Protein AF-A0A932B5E0-F1 (afdb_monomer_lite)

Structure (mmCIF, N/CA/C/O backbone):
data_AF-A0A932B5E0-F1
#
_entry.id   AF-A0A932B5E0-F1
#
loop_
_atom_site.group_PDB
_atom_site.id
_atom_site.type_symbol
_atom_site.label_atom_id
_atom_site.label_alt_id
_atom_site.label_comp_id
_atom_site.label_asym_id
_atom_site.label_entity_id
_atom_site.label_seq_id
_atom_site.pdbx_PDB_ins_code
_atom_site.Cartn_x
_atom_site.Cartn_y
_atom_site.Cartn_z
_atom_site.occupancy
_atom_site.B_iso_or_equiv
_atom_site.auth_seq_id
_atom_site.auth_comp_id
_atom_site.auth_asym_id
_atom_site.auth_atom_id
_atom_site.pdbx_PDB_model_num
ATOM 1 N N . MET A 1 1 ? 9.886 -5.038 -2.492 1.00 95.38 1 MET A N 1
ATOM 2 C CA . MET A 1 1 ? 8.635 -5.749 -2.836 1.00 95.38 1 MET A CA 1
ATOM 3 C C . MET A 1 1 ? 7.884 -6.059 -1.552 1.00 95.38 1 MET A C 1
ATOM 5 O O . MET A 1 1 ? 8.528 -6.098 -0.510 1.00 95.38 1 MET A O 1
ATOM 9 N N . ALA A 1 2 ? 6.574 -6.267 -1.621 1.00 98.19 2 ALA A N 1
ATOM 10 C CA . ALA A 1 2 ? 5.721 -6.662 -0.503 1.00 98.19 2 ALA A CA 1
ATOM 11 C C . ALA A 1 2 ? 4.601 -7.593 -1.004 1.00 98.19 2 ALA A C 1
ATOM 13 O O . ALA A 1 2 ? 4.345 -7.655 -2.210 1.00 98.19 2 ALA A O 1
ATOM 14 N N . SER A 1 3 ? 3.942 -8.304 -0.091 1.00 98.50 3 SER A N 1
ATOM 15 C CA . SER A 1 3 ? 2.877 -9.260 -0.405 1.00 98.50 3 SER A CA 1
ATOM 16 C C . SER A 1 3 ? 1.712 -9.158 0.576 1.00 98.50 3 SER A C 1
ATOM 18 O O . SER A 1 3 ? 1.890 -8.714 1.713 1.00 98.50 3 SER A O 1
ATOM 20 N N . SER A 1 4 ? 0.538 -9.623 0.151 1.00 98.56 4 SER A N 1
ATOM 21 C CA . SER A 1 4 ? -0.519 -10.051 1.065 1.00 98.56 4 SER A CA 1
ATOM 22 C C . SER A 1 4 ? -0.066 -11.278 1.869 1.00 98.56 4 SER A C 1
ATOM 24 O O . SER A 1 4 ? 0.900 -11.961 1.515 1.00 98.56 4 SER A O 1
ATOM 26 N N . ALA A 1 5 ? -0.763 -11.564 2.966 1.00 98.38 5 ALA A N 1
ATOM 27 C CA . ALA A 1 5 ? -0.458 -12.671 3.868 1.00 98.38 5 ALA A CA 1
ATOM 28 C C . ALA A 1 5 ? -0.681 -14.049 3.220 1.00 98.38 5 ALA A C 1
ATOM 30 O O . ALA A 1 5 ? 0.008 -15.002 3.569 1.00 98.38 5 ALA A O 1
ATOM 31 N N . ASP A 1 6 ? -1.610 -14.143 2.267 1.00 98.19 6 ASP A N 1
ATOM 32 C CA . ASP A 1 6 ? -1.867 -15.346 1.466 1.00 98.19 6 ASP A CA 1
ATOM 33 C C . ASP A 1 6 ? -0.949 -15.471 0.233 1.00 98.19 6 ASP A C 1
ATOM 35 O O . ASP A 1 6 ? -0.990 -16.480 -0.466 1.00 98.19 6 ASP A O 1
ATOM 39 N N . GLY A 1 7 ? -0.123 -14.456 -0.051 1.00 97.81 7 GLY A N 1
ATOM 40 C CA . GLY A 1 7 ? 0.779 -14.433 -1.203 1.00 97.81 7 GLY A CA 1
ATOM 41 C C . GLY A 1 7 ? 0.089 -14.319 -2.569 1.00 97.81 7 GLY A C 1
ATOM 42 O O . GLY A 1 7 ? 0.746 -14.513 -3.592 1.00 97.81 7 GLY A O 1
ATOM 43 N N . VAL A 1 8 ? -1.211 -14.011 -2.625 1.00 98.31 8 VAL A N 1
ATOM 44 C CA . VAL A 1 8 ? -1.949 -13.859 -3.893 1.00 98.31 8 VAL A CA 1
ATOM 45 C C . VAL A 1 8 ? -1.709 -12.490 -4.518 1.00 98.31 8 VAL A C 1
ATOM 47 O O . VAL A 1 8 ? -1.511 -12.388 -5.731 1.00 98.31 8 VAL A O 1
ATOM 50 N N . LYS A 1 9 ? -1.687 -11.434 -3.698 1.00 98.69 9 LYS A N 1
ATOM 51 C CA . LYS A 1 9 ? -1.409 -10.071 -4.147 1.00 98.69 9 LYS A CA 1
ATOM 52 C C . LYS A 1 9 ? 0.030 -9.700 -3.854 1.00 98.69 9 LYS A C 1
ATOM 54 O O . LYS A 1 9 ? 0.470 -9.748 -2.706 1.00 98.69 9 LYS A O 1
ATOM 59 N N . LEU A 1 10 ? 0.750 -9.270 -4.881 1.00 98.81 10 LEU A N 1
ATOM 60 C CA . LEU A 1 10 ? 2.136 -8.830 -4.762 1.00 98.81 10 LEU A CA 1
ATOM 61 C C . LEU A 1 10 ? 2.288 -7.413 -5.304 1.00 98.81 10 LEU A C 1
ATOM 63 O O . LEU A 1 10 ? 1.629 -7.027 -6.270 1.00 98.81 10 LEU A O 1
ATOM 67 N N . VAL A 1 11 ? 3.202 -6.654 -4.706 1.00 98.81 11 VAL A N 1
ATOM 68 C CA . VAL A 1 11 ? 3.617 -5.344 -5.205 1.00 98.81 11 VAL A CA 1
ATOM 69 C C . VAL A 1 11 ? 5.138 -5.238 -5.227 1.00 98.81 11 VAL A C 1
ATOM 7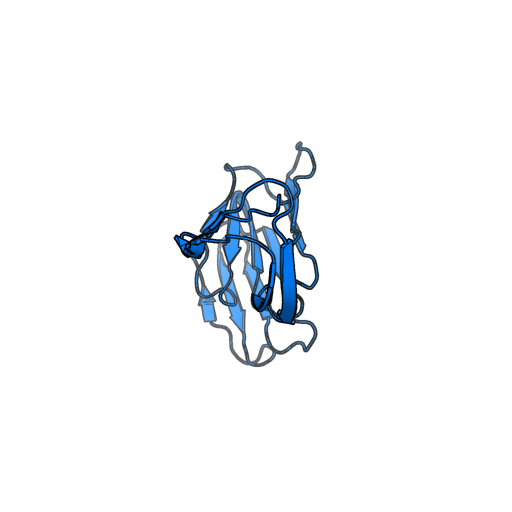1 O O . VAL A 1 11 ? 5.837 -5.567 -4.263 1.00 98.81 11 VAL A O 1
ATOM 74 N N . ALA A 1 12 ? 5.673 -4.756 -6.340 1.00 98.44 12 ALA A N 1
ATOM 75 C CA . ALA A 1 12 ? 7.092 -4.514 -6.530 1.00 98.44 12 ALA A CA 1
ATOM 76 C C . ALA A 1 12 ? 7.323 -3.084 -7.013 1.00 98.44 12 ALA A C 1
ATOM 78 O O . ALA A 1 12 ? 6.534 -2.523 -7.764 1.00 98.44 12 ALA A O 1
ATOM 79 N N . THR A 1 13 ? 8.423 -2.494 -6.571 1.00 98.00 13 THR A N 1
ATOM 80 C CA . THR A 1 13 ? 8.868 -1.161 -6.970 1.00 98.00 13 THR A CA 1
ATOM 81 C C . THR A 1 13 ? 10.213 -1.281 -7.653 1.00 98.00 13 THR A C 1
ATOM 83 O O . THR A 1 13 ? 11.076 -2.017 -7.170 1.00 98.00 13 THR A O 1
ATOM 86 N N . VAL A 1 14 ? 10.405 -0.535 -8.734 1.00 97.12 14 VAL A N 1
ATOM 87 C CA . VAL A 1 14 ? 11.669 -0.500 -9.470 1.00 97.12 14 VAL A CA 1
ATOM 88 C C . VAL A 1 14 ? 12.297 0.880 -9.327 1.00 97.12 14 VAL A C 1
ATOM 90 O O . VAL A 1 14 ? 11.642 1.893 -9.579 1.00 97.12 14 VAL A O 1
ATOM 93 N N . LEU A 1 15 ? 13.575 0.921 -8.943 1.00 96.38 15 LEU A N 1
ATOM 94 C CA . LEU A 1 15 ? 14.340 2.163 -8.926 1.00 96.38 15 LEU A CA 1
ATOM 95 C C . LEU A 1 15 ? 14.458 2.695 -10.358 1.00 96.38 15 LEU A C 1
ATOM 97 O O . LEU A 1 15 ? 14.924 1.980 -11.242 1.00 96.38 15 LEU A O 1
ATOM 101 N N . ASN A 1 16 ? 14.045 3.944 -10.577 1.00 96.19 16 ASN A N 1
ATOM 102 C CA . ASN A 1 16 ? 13.947 4.557 -11.906 1.00 96.19 16 ASN A CA 1
ATOM 103 C C . ASN A 1 16 ? 13.021 3.779 -12.857 1.00 96.19 16 ASN A C 1
ATOM 105 O O . ASN A 1 16 ? 13.228 3.757 -14.068 1.00 96.19 16 ASN A O 1
ATOM 109 N N . GLY A 1 17 ? 11.990 3.145 -12.301 1.00 97.38 17 GLY A N 1
ATOM 110 C CA . GLY A 1 17 ? 10.967 2.415 -13.035 1.00 97.38 17 GLY A CA 1
ATOM 111 C C . GLY A 1 17 ? 9.583 2.664 -12.446 1.00 97.38 17 GLY A C 1
ATOM 112 O O . GLY A 1 17 ? 9.352 3.656 -11.758 1.00 97.38 17 GLY A O 1
ATOM 113 N N . GLN A 1 18 ? 8.649 1.770 -12.748 1.00 98.50 18 GLN A N 1
ATOM 114 C CA . GLN A 1 18 ? 7.265 1.837 -12.278 1.00 98.50 18 GLN A CA 1
ATOM 115 C C . GLN A 1 18 ? 7.044 0.970 -11.034 1.00 98.50 18 GLN A C 1
ATOM 117 O O . GLN A 1 18 ? 7.924 0.221 -10.593 1.00 98.50 18 GLN A O 1
ATOM 122 N N . ILE A 1 19 ? 5.841 1.074 -10.479 1.00 98.56 19 ILE A N 1
ATOM 123 C CA . ILE A 1 19 ? 5.309 0.080 -9.553 1.00 98.56 19 ILE A CA 1
ATOM 124 C C . ILE A 1 19 ? 4.709 -1.051 -10.393 1.00 98.56 19 ILE A C 1
ATOM 126 O O . ILE A 1 19 ? 4.167 -0.807 -11.463 1.00 98.56 19 ILE A O 1
ATOM 130 N N . TYR A 1 20 ? 4.792 -2.288 -9.929 1.00 98.75 20 TYR A N 1
ATOM 131 C CA . TYR A 1 20 ? 4.147 -3.432 -10.561 1.00 98.75 20 TYR A CA 1
ATOM 132 C C . TYR A 1 20 ? 3.286 -4.153 -9.536 1.00 98.75 20 TYR A C 1
ATOM 134 O O . TYR A 1 20 ? 3.723 -4.350 -8.401 1.00 98.75 20 TYR A O 1
ATOM 142 N N . THR A 1 21 ? 2.080 -4.557 -9.932 1.00 98.75 21 THR A N 1
ATOM 143 C CA . THR A 1 21 ? 1.200 -5.380 -9.095 1.00 98.75 21 THR A CA 1
ATOM 144 C C . THR A 1 21 ? 0.854 -6.696 -9.772 1.00 98.75 21 THR A C 1
ATOM 146 O O . THR A 1 21 ? 0.745 -6.766 -10.995 1.00 98.75 21 THR A O 1
ATOM 149 N N . SER A 1 22 ? 0.686 -7.735 -8.961 1.00 98.69 22 SER A N 1
ATOM 150 C CA . SER A 1 22 ? 0.200 -9.055 -9.363 1.00 98.69 22 SER A CA 1
ATOM 151 C C . SER A 1 22 ? -0.967 -9.446 -8.464 1.00 98.69 22 SER A C 1
ATOM 153 O O . SER A 1 22 ? -0.987 -9.096 -7.281 1.00 98.69 22 SER A O 1
ATOM 155 N N . THR A 1 23 ? -1.938 -10.157 -9.031 1.00 98.19 23 THR A N 1
ATOM 156 C CA . THR A 1 23 ? -3.103 -10.714 -8.321 1.00 98.19 23 THR A CA 1
ATOM 157 C C . THR A 1 23 ? -3.206 -12.232 -8.475 1.00 98.19 23 THR A C 1
ATOM 159 O O . THR A 1 23 ? -4.243 -12.811 -8.169 1.00 98.19 23 THR A O 1
ATOM 162 N N . ASP A 1 24 ? -2.164 -12.864 -9.006 1.00 98.19 24 ASP A N 1
ATOM 163 C CA . ASP A 1 24 ? -2.102 -14.281 -9.360 1.00 98.19 24 ASP A CA 1
ATOM 164 C C . ASP A 1 24 ? -0.799 -14.914 -8.851 1.00 98.19 24 ASP A C 1
ATOM 166 O O . ASP A 1 24 ? -0.170 -15.727 -9.527 1.00 98.19 24 ASP A O 1
ATOM 170 N N . SER A 1 25 ? -0.374 -14.511 -7.648 1.00 98.31 25 SER A N 1
ATOM 171 C CA . SER A 1 25 ? 0.828 -15.033 -6.983 1.00 98.31 25 SER A CA 1
ATOM 172 C C . SER A 1 25 ? 2.115 -14.883 -7.805 1.00 98.31 25 SER A C 1
ATOM 174 O O . SER A 1 25 ? 3.034 -15.694 -7.703 1.00 98.31 25 SER A O 1
ATOM 176 N N . GLY A 1 26 ? 2.209 -13.813 -8.597 1.00 98.19 26 GLY A N 1
ATOM 177 C CA . GLY A 1 26 ? 3.411 -13.444 -9.342 1.00 98.19 26 GLY A CA 1
ATOM 178 C C . GLY A 1 26 ? 3.532 -14.072 -10.727 1.00 98.19 26 GLY A C 1
ATOM 179 O O . GLY A 1 26 ? 4.595 -13.930 -11.335 1.00 98.19 26 GLY A O 1
ATOM 180 N N . ILE A 1 27 ? 2.481 -14.729 -11.232 1.00 98.38 27 ILE A N 1
ATOM 181 C CA . ILE A 1 27 ? 2.454 -15.290 -12.591 1.00 98.38 27 ILE A CA 1
ATOM 182 C C . ILE A 1 27 ? 2.420 -14.162 -13.628 1.00 98.38 27 ILE A C 1
ATOM 184 O O . ILE A 1 27 ? 3.193 -14.183 -14.587 1.00 98.38 27 ILE A O 1
ATOM 188 N N . THR A 1 28 ? 1.571 -13.152 -13.427 1.00 98.44 28 THR A N 1
ATOM 189 C CA . THR A 1 28 ? 1.506 -11.958 -14.276 1.00 98.44 28 THR A CA 1
ATOM 190 C C . THR A 1 28 ? 1.694 -10.681 -13.466 1.00 98.44 28 THR A C 1
ATOM 192 O O . THR A 1 28 ? 1.385 -10.607 -12.276 1.00 98.44 28 THR A O 1
ATOM 195 N N . TRP A 1 29 ? 2.230 -9.654 -14.128 1.00 98.56 29 TRP A N 1
ATOM 196 C CA . TRP A 1 29 ? 2.503 -8.352 -13.528 1.00 98.56 29 TRP A CA 1
ATOM 197 C C . TRP A 1 29 ? 1.958 -7.235 -14.406 1.00 98.56 29 TRP A C 1
ATOM 199 O O . TRP A 1 29 ? 2.179 -7.210 -15.616 1.00 98.56 29 TRP A O 1
ATOM 209 N N . VAL A 1 30 ? 1.285 -6.276 -13.778 1.00 98.69 30 VAL A N 1
ATOM 210 C CA . VAL A 1 30 ? 0.752 -5.081 -14.433 1.00 98.69 30 VAL A CA 1
ATOM 211 C C . VAL A 1 30 ? 1.551 -3.871 -13.969 1.00 98.69 30 VAL A C 1
ATOM 213 O O . VAL A 1 30 ? 1.675 -3.646 -12.766 1.00 98.69 30 VAL A O 1
ATOM 216 N N . ALA A 1 31 ? 2.079 -3.087 -14.910 1.00 98.44 31 ALA A N 1
ATOM 217 C CA . ALA A 1 31 ? 2.742 -1.819 -14.611 1.00 98.44 31 ALA A CA 1
ATOM 218 C C . ALA A 1 31 ? 1.728 -0.778 -14.098 1.00 98.44 31 ALA A C 1
ATOM 220 O O . ALA A 1 31 ? 0.632 -0.631 -14.644 1.00 98.44 31 ALA A O 1
ATOM 221 N N . ARG A 1 32 ? 2.094 -0.055 -13.041 1.00 97.94 32 ARG A N 1
ATOM 222 C CA . ARG A 1 32 ? 1.280 0.912 -12.293 1.00 97.94 32 ARG A CA 1
ATOM 223 C C . ARG A 1 32 ? 2.075 2.185 -12.022 1.00 97.94 32 ARG A C 1
ATOM 225 O O . ARG A 1 32 ? 3.295 2.139 -11.868 1.00 97.94 32 ARG A O 1
ATOM 232 N N . ASP A 1 33 ? 1.347 3.294 -11.887 1.00 95.88 33 ASP A N 1
ATOM 233 C CA . ASP A 1 33 ? 1.877 4.647 -11.649 1.00 95.88 33 ASP A CA 1
ATOM 234 C C . ASP A 1 33 ? 3.001 5.036 -12.645 1.00 95.88 33 ASP A C 1
ATOM 236 O O . ASP A 1 33 ? 3.318 4.306 -13.588 1.00 95.88 33 ASP A O 1
ATOM 240 N N . SER A 1 34 ? 3.575 6.227 -12.516 1.00 95.88 34 SER A N 1
ATOM 241 C CA . SER A 1 34 ? 4.627 6.713 -13.399 1.00 95.88 34 SER A CA 1
ATOM 242 C C . SER A 1 34 ? 6.017 6.230 -12.979 1.00 95.88 34 SER A C 1
ATOM 244 O O . SER A 1 34 ? 6.255 5.779 -11.854 1.00 95.88 34 SER A O 1
ATOM 246 N N . VAL A 1 35 ? 6.967 6.388 -13.902 1.00 97.88 35 VAL A N 1
ATOM 247 C CA . VAL A 1 35 ? 8.387 6.138 -13.646 1.00 97.88 35 VAL A CA 1
ATOM 248 C C . VAL A 1 35 ? 8.914 7.125 -12.605 1.00 97.88 35 VAL A C 1
ATOM 250 O O . VAL A 1 35 ? 8.790 8.336 -12.797 1.00 97.88 35 VAL A O 1
ATOM 253 N N . ARG A 1 36 ? 9.492 6.618 -11.509 1.00 96.81 36 ARG A N 1
ATOM 254 C CA . ARG A 1 36 ? 10.141 7.404 -10.442 1.00 96.81 36 ARG A CA 1
ATOM 255 C C . ARG A 1 36 ? 11.275 6.607 -9.792 1.00 96.81 36 ARG A C 1
ATOM 257 O O . ARG A 1 36 ? 11.435 5.409 -10.020 1.00 96.81 36 ARG A O 1
ATOM 264 N N . GLY A 1 37 ? 12.048 7.266 -8.933 1.00 97.06 37 GLY A N 1
ATOM 265 C CA . GLY A 1 37 ? 13.036 6.619 -8.072 1.00 97.06 37 GLY A CA 1
ATOM 266 C C . GLY A 1 37 ? 12.390 5.861 -6.909 1.00 97.06 37 GLY A C 1
ATOM 267 O O . GLY A 1 37 ? 12.611 6.236 -5.766 1.00 97.06 37 GLY A O 1
ATOM 268 N N . TRP A 1 38 ? 11.557 4.847 -7.160 1.00 98.25 38 TRP A N 1
ATOM 269 C CA . TRP A 1 38 ? 10.906 4.097 -6.081 1.00 98.25 38 TRP A CA 1
ATOM 270 C C . TRP A 1 38 ? 11.928 3.333 -5.230 1.00 98.25 38 TRP A C 1
ATOM 272 O O . TRP A 1 38 ? 12.746 2.582 -5.761 1.00 98.25 38 TRP A O 1
ATOM 282 N N . THR A 1 39 ? 11.869 3.502 -3.910 1.00 98.12 39 THR A N 1
ATOM 283 C CA . THR A 1 39 ? 12.869 2.965 -2.970 1.00 98.12 39 THR A CA 1
ATOM 284 C C . THR A 1 39 ? 12.322 1.896 -2.043 1.00 98.12 39 THR A C 1
ATOM 286 O O . THR A 1 39 ? 13.056 0.983 -1.672 1.00 98.12 39 THR A O 1
ATOM 289 N N . ALA A 1 40 ? 11.048 1.980 -1.668 1.00 98.44 40 ALA A N 1
ATOM 290 C CA . ALA A 1 40 ? 10.425 1.021 -0.768 1.00 98.44 40 ALA A CA 1
ATOM 291 C C . ALA A 1 40 ? 8.921 0.909 -1.020 1.00 98.44 40 ALA A C 1
ATOM 293 O O . ALA A 1 40 ? 8.287 1.835 -1.525 1.00 98.44 40 ALA A O 1
ATOM 294 N N . VAL A 1 41 ? 8.353 -0.230 -0.628 1.00 98.75 41 VAL A N 1
ATOM 295 C CA . VAL A 1 41 ? 6.912 -0.483 -0.641 1.00 98.75 41 VAL A CA 1
ATOM 296 C C . VAL A 1 41 ? 6.542 -1.419 0.503 1.00 98.75 41 VAL A C 1
ATOM 298 O O . VAL A 1 41 ? 7.301 -2.337 0.810 1.00 98.75 41 VAL A O 1
ATOM 301 N N . ALA A 1 42 ? 5.381 -1.197 1.112 1.00 98.81 42 ALA A N 1
ATOM 302 C CA . ALA A 1 42 ? 4.777 -2.073 2.107 1.00 98.81 42 ALA A CA 1
ATOM 303 C C . ALA A 1 42 ? 3.287 -2.284 1.798 1.00 98.81 42 ALA A C 1
ATOM 305 O O . ALA A 1 42 ? 2.661 -1.477 1.106 1.00 98.81 42 ALA A O 1
ATOM 306 N N . SER A 1 43 ? 2.735 -3.380 2.313 1.00 98.81 43 SER A N 1
ATOM 307 C CA . SER A 1 43 ? 1.369 -3.837 2.052 1.00 98.81 43 SER A CA 1
ATOM 308 C C . SER A 1 43 ? 0.644 -4.147 3.358 1.00 98.81 43 SER A C 1
ATOM 310 O O . SER A 1 43 ? 1.267 -4.620 4.310 1.00 98.81 43 SER A O 1
ATOM 312 N N . SER A 1 44 ? -0.670 -3.932 3.389 1.00 98.62 44 SER A N 1
ATOM 313 C CA . SER A 1 44 ? -1.562 -4.587 4.346 1.00 98.62 44 SER A CA 1
ATOM 314 C C . SER A 1 44 ? -1.613 -6.099 4.097 1.00 98.62 44 SER A C 1
ATOM 316 O O . SER A 1 44 ? -1.246 -6.589 3.024 1.00 98.62 44 SER A O 1
ATOM 318 N N . ALA A 1 45 ? -2.093 -6.848 5.088 1.00 98.50 45 ALA A N 1
ATOM 319 C CA . ALA A 1 45 ? -2.191 -8.303 5.036 1.00 98.50 45 ALA A CA 1
ATOM 320 C C . ALA A 1 45 ? -3.146 -8.798 3.936 1.00 98.50 45 ALA A C 1
ATOM 322 O O . ALA A 1 45 ? -2.913 -9.857 3.369 1.00 98.50 45 ALA A O 1
ATOM 323 N N . ASP A 1 46 ? -4.180 -8.033 3.589 1.00 98.31 46 ASP A N 1
ATOM 324 C CA . ASP A 1 46 ? -5.109 -8.341 2.489 1.00 98.31 46 ASP A CA 1
ATOM 325 C C . ASP A 1 46 ? -4.636 -7.827 1.112 1.00 98.31 46 ASP A C 1
ATOM 327 O O . ASP A 1 46 ? -5.303 -8.034 0.095 1.00 98.31 46 ASP A O 1
ATOM 331 N N . GLY A 1 47 ? -3.500 -7.122 1.058 1.00 98.44 47 GLY A N 1
ATOM 332 C CA . GLY A 1 47 ? -2.963 -6.534 -0.169 1.00 98.44 47 GLY A CA 1
ATOM 333 C C . GLY A 1 47 ? -3.786 -5.388 -0.762 1.00 98.44 47 GLY A C 1
ATOM 334 O O . GLY A 1 47 ? -3.539 -5.005 -1.905 1.00 98.44 47 GLY A O 1
ATOM 335 N N . VAL A 1 48 ? -4.779 -4.855 -0.041 1.00 98.12 48 VAL A N 1
ATOM 336 C CA . VAL A 1 48 ? -5.662 -3.787 -0.541 1.00 98.12 48 VAL A CA 1
ATOM 337 C C . VAL A 1 48 ? -5.069 -2.405 -0.299 1.00 98.12 48 VAL 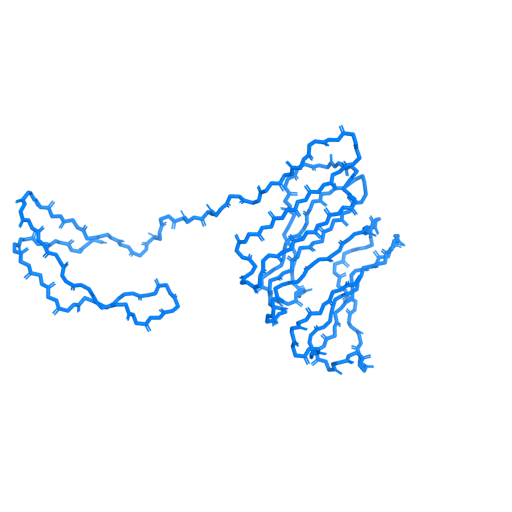A C 1
ATOM 339 O O . VAL A 1 48 ? -5.151 -1.542 -1.177 1.00 98.12 48 VAL A O 1
ATOM 342 N N . LYS A 1 49 ? -4.458 -2.188 0.869 1.00 98.38 49 LYS A N 1
ATOM 343 C CA . LYS A 1 49 ? -3.826 -0.918 1.226 1.00 98.38 49 LYS A CA 1
ATOM 344 C C . LYS A 1 49 ? -2.322 -1.023 1.068 1.00 98.38 49 LYS A C 1
ATOM 346 O O . LYS A 1 49 ? -1.685 -1.882 1.671 1.00 98.38 49 LYS A O 1
ATOM 351 N N . LEU A 1 50 ? -1.750 -0.119 0.286 1.00 98.69 50 LEU A N 1
ATOM 352 C CA . LEU A 1 50 ? -0.321 -0.106 -0.009 1.00 98.69 50 LEU A CA 1
ATOM 353 C C . LEU A 1 50 ? 0.274 1.261 0.316 1.00 98.69 50 LEU A C 1
ATOM 355 O O . LEU A 1 50 ? -0.400 2.287 0.206 1.00 98.69 50 LEU A O 1
ATOM 359 N N . VAL A 1 51 ? 1.559 1.274 0.658 1.00 98.62 51 VAL A N 1
ATOM 360 C CA . VAL A 1 51 ? 2.362 2.494 0.766 1.00 98.62 51 VAL A CA 1
ATOM 361 C C . VAL A 1 51 ? 3.669 2.311 0.009 1.00 98.62 51 VAL A C 1
ATOM 363 O O . VAL A 1 51 ? 4.331 1.290 0.164 1.00 98.62 51 VAL A O 1
ATOM 366 N N . ALA A 1 52 ? 4.044 3.293 -0.804 1.00 98.62 52 ALA A N 1
ATOM 367 C CA . ALA A 1 52 ? 5.288 3.330 -1.558 1.00 98.62 52 ALA A CA 1
ATOM 368 C C . ALA A 1 52 ? 6.056 4.625 -1.267 1.00 98.62 52 ALA A C 1
ATOM 370 O O . ALA A 1 52 ? 5.467 5.680 -1.026 1.00 98.62 52 ALA A O 1
ATOM 371 N N . ALA A 1 53 ? 7.380 4.536 -1.298 1.00 98.31 53 ALA A N 1
ATOM 372 C CA . ALA A 1 53 ? 8.298 5.651 -1.117 1.00 98.31 53 ALA A CA 1
ATOM 373 C C . ALA A 1 53 ? 9.092 5.908 -2.396 1.00 98.31 53 ALA A C 1
ATOM 375 O O . ALA A 1 53 ? 9.545 4.965 -3.049 1.00 98.31 53 ALA A O 1
ATOM 376 N N . ALA A 1 54 ? 9.294 7.184 -2.714 1.00 97.94 54 ALA A N 1
ATOM 377 C CA . ALA A 1 54 ? 10.165 7.625 -3.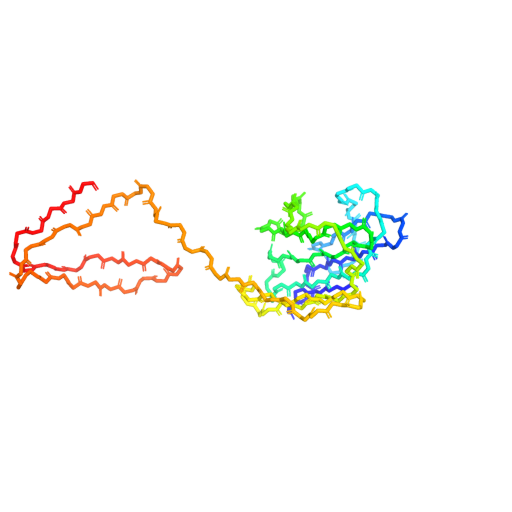793 1.00 97.94 54 ALA A CA 1
ATOM 378 C C . ALA A 1 54 ? 11.343 8.448 -3.249 1.00 97.94 54 ALA A C 1
ATOM 380 O O . ALA A 1 54 ? 11.166 9.305 -2.380 1.00 97.94 54 ALA A O 1
ATOM 381 N N . ASP A 1 55 ? 12.539 8.214 -3.790 1.00 96.56 55 ASP A N 1
ATOM 382 C CA . ASP A 1 55 ? 13.705 9.064 -3.559 1.00 96.56 55 ASP A CA 1
ATOM 383 C C . ASP A 1 55 ? 13.522 10.417 -4.243 1.00 96.56 55 ASP A C 1
ATOM 385 O O . ASP A 1 55 ? 13.016 10.491 -5.365 1.00 96.56 55 ASP A O 1
ATOM 389 N N . SER A 1 56 ? 13.948 11.486 -3.568 1.00 95.19 56 SER A N 1
ATOM 390 C CA . SER A 1 56 ? 13.717 12.872 -4.007 1.00 95.19 56 SER A CA 1
ATOM 391 C C . SER A 1 56 ? 12.250 13.147 -4.385 1.00 95.19 56 SER A C 1
ATOM 393 O O . SER A 1 56 ? 11.957 13.945 -5.273 1.00 95.19 56 SER A O 1
ATOM 395 N N . GLY A 1 57 ? 11.318 12.468 -3.712 1.00 96.25 57 GLY A N 1
ATOM 396 C CA . GLY A 1 57 ? 9.901 12.438 -4.051 1.00 96.25 57 GLY A CA 1
ATOM 397 C C . GLY A 1 57 ? 9.020 12.272 -2.820 1.00 96.25 57 GLY A C 1
ATOM 398 O O . GLY A 1 57 ? 9.478 12.392 -1.686 1.00 96.25 57 GLY A O 1
ATOM 399 N N . GLN A 1 58 ? 7.729 12.053 -3.044 1.00 97.94 58 GLN A N 1
ATOM 400 C CA . GLN A 1 58 ? 6.719 11.944 -1.988 1.00 97.94 58 GLN A CA 1
ATOM 401 C C . GLN A 1 58 ? 6.525 10.490 -1.526 1.00 97.94 58 GLN A C 1
ATOM 403 O O . GLN A 1 58 ? 7.087 9.550 -2.098 1.00 97.94 58 GLN A O 1
ATOM 408 N N . LEU A 1 59 ? 5.706 10.311 -0.490 1.00 98.25 59 LEU A N 1
ATOM 409 C CA . LEU A 1 59 ? 5.088 9.023 -0.190 1.00 98.25 59 LEU A CA 1
ATOM 410 C C . LEU A 1 59 ? 3.829 8.872 -1.042 1.00 98.25 59 LEU A C 1
ATOM 412 O O . LEU A 1 59 ? 3.202 9.858 -1.420 1.00 98.25 59 LEU A O 1
ATOM 416 N N . TYR A 1 60 ? 3.437 7.641 -1.332 1.00 98.38 60 TYR A N 1
ATOM 417 C CA . TYR A 1 60 ? 2.247 7.350 -2.120 1.00 98.38 60 TYR A CA 1
ATOM 418 C C . TYR A 1 60 ? 1.458 6.244 -1.442 1.00 98.38 60 TYR A C 1
ATOM 420 O O . TYR A 1 60 ? 2.029 5.239 -1.028 1.00 98.38 60 TYR A O 1
ATOM 428 N N . THR A 1 61 ? 0.148 6.425 -1.318 1.00 98.12 61 THR A N 1
ATOM 429 C CA . THR A 1 61 ? -0.753 5.436 -0.709 1.00 98.12 61 THR A CA 1
ATOM 430 C C . THR A 1 61 ? -1.797 4.972 -1.707 1.00 98.12 61 THR A C 1
ATOM 432 O O . THR A 1 61 ? -2.324 5.799 -2.451 1.00 98.12 61 THR A O 1
ATOM 435 N N . SER A 1 62 ? -2.152 3.693 -1.662 1.00 98.25 62 SER A N 1
ATOM 436 C CA . SER A 1 62 ? -3.253 3.103 -2.426 1.00 98.25 62 SER A CA 1
ATOM 437 C C . SER A 1 62 ? -4.231 2.413 -1.480 1.00 98.25 62 SER A C 1
ATOM 439 O O . SER A 1 62 ? -3.823 1.887 -0.444 1.00 98.25 62 SER A O 1
ATOM 441 N N . THR A 1 63 ? -5.513 2.412 -1.838 1.00 97.31 63 THR A N 1
ATOM 442 C CA . THR A 1 63 ? -6.588 1.694 -1.132 1.00 97.31 63 THR A CA 1
ATOM 443 C C . THR A 1 63 ? -7.320 0.704 -2.039 1.00 97.31 63 THR A C 1
ATOM 445 O O . THR A 1 63 ? -8.390 0.221 -1.683 1.00 97.31 63 THR A O 1
ATOM 448 N N . ASP A 1 64 ? -6.777 0.431 -3.225 1.00 98.00 64 ASP A N 1
ATOM 449 C CA . ASP A 1 64 ? -7.397 -0.384 -4.272 1.00 98.00 64 ASP A CA 1
ATOM 450 C C . ASP A 1 64 ? -6.409 -1.399 -4.869 1.00 98.00 64 ASP A C 1
ATOM 452 O O . ASP A 1 64 ? -6.465 -1.741 -6.047 1.00 98.00 64 ASP A O 1
ATOM 456 N N . SER A 1 65 ? -5.506 -1.930 -4.037 1.00 98.25 65 SER A N 1
ATOM 457 C CA . SER A 1 65 ? -4.466 -2.893 -4.441 1.00 98.25 65 SER A CA 1
ATOM 458 C C . SER A 1 65 ? -3.489 -2.347 -5.498 1.00 98.25 65 SER A C 1
ATOM 460 O O . SER A 1 65 ? -3.016 -3.082 -6.366 1.00 98.25 65 SER A O 1
ATOM 462 N N . GLY A 1 66 ? -3.175 -1.050 -5.435 1.00 98.06 66 GLY A N 1
ATOM 463 C CA . GLY A 1 66 ? -2.177 -0.396 -6.285 1.00 98.06 66 GLY A CA 1
ATOM 464 C C . GLY A 1 66 ? -2.664 -0.044 -7.688 1.00 98.06 66 GLY A C 1
ATOM 465 O O . GLY A 1 66 ? -1.831 0.230 -8.556 1.00 98.06 66 GLY A O 1
ATOM 466 N N . VAL A 1 67 ? -3.980 -0.060 -7.925 1.00 97.81 67 VAL A N 1
ATOM 467 C CA . VAL A 1 67 ? -4.573 0.397 -9.189 1.00 97.81 67 VAL A CA 1
ATOM 468 C C . VAL A 1 67 ? -4.451 1.916 -9.297 1.00 97.81 67 VAL A C 1
ATOM 470 O O . VAL A 1 67 ? -4.020 2.411 -10.340 1.00 97.81 67 VAL A O 1
ATOM 473 N N . THR A 1 68 ? -4.744 2.638 -8.214 1.00 98.00 68 THR A N 1
ATOM 474 C CA . THR A 1 68 ? -4.544 4.085 -8.092 1.00 98.00 68 THR A CA 1
ATOM 475 C C . THR A 1 68 ? -3.672 4.434 -6.888 1.00 98.00 68 THR A C 1
ATOM 477 O O . THR A 1 68 ? -3.596 3.694 -5.904 1.00 98.00 68 THR A O 1
ATOM 480 N N . TRP A 1 69 ? -2.985 5.575 -6.980 1.00 98.31 69 TRP A N 1
ATOM 481 C CA . TRP A 1 69 ? -2.044 6.056 -5.972 1.00 98.31 69 TRP A CA 1
ATOM 482 C C . TRP A 1 69 ? -2.275 7.536 -5.690 1.00 98.31 69 TRP A C 1
ATOM 484 O O . TRP A 1 69 ? -2.438 8.346 -6.600 1.00 98.31 69 TRP A O 1
ATOM 494 N N . VAL A 1 70 ? -2.269 7.890 -4.408 1.00 97.56 70 VAL A N 1
ATOM 495 C CA . VAL A 1 70 ? -2.433 9.263 -3.926 1.00 97.56 70 VAL A CA 1
ATOM 496 C C . VAL A 1 70 ? -1.127 9.715 -3.293 1.00 97.56 70 VAL A C 1
ATOM 498 O O . VAL A 1 70 ? -0.642 9.066 -2.364 1.00 97.56 70 VAL A O 1
ATOM 501 N N . ALA A 1 71 ? -0.577 10.830 -3.775 1.00 97.56 71 ALA A N 1
ATOM 502 C CA . ALA A 1 71 ? 0.620 11.441 -3.208 1.00 97.56 71 ALA A CA 1
ATOM 503 C C . ALA A 1 71 ? 0.353 11.974 -1.790 1.00 97.56 71 ALA A C 1
ATOM 505 O O . ALA A 1 71 ? -0.693 12.565 -1.508 1.00 97.56 71 ALA A O 1
ATOM 506 N N . ARG A 1 72 ? 1.311 11.762 -0.890 1.00 96.50 72 ARG A N 1
ATOM 507 C CA . ARG A 1 72 ? 1.262 12.115 0.530 1.00 96.50 72 ARG A CA 1
ATOM 508 C C . ARG A 1 72 ? 2.574 12.760 0.955 1.00 96.50 72 ARG A C 1
ATOM 510 O O . ARG A 1 72 ? 3.650 12.338 0.533 1.00 96.50 72 ARG A O 1
ATOM 517 N N . ASP A 1 73 ? 2.452 13.713 1.876 1.00 94.81 73 ASP A N 1
ATOM 518 C CA . ASP A 1 73 ? 3.573 14.460 2.457 1.00 94.81 73 ASP A CA 1
ATOM 519 C C . ASP A 1 73 ? 4.406 15.218 1.397 1.00 94.81 73 ASP A C 1
ATOM 521 O O . ASP A 1 73 ? 4.097 15.195 0.207 1.00 94.81 73 ASP A O 1
ATOM 525 N N . SER A 1 74 ? 5.429 15.962 1.807 1.00 95.19 74 SER A N 1
ATOM 526 C CA . SER A 1 74 ? 6.332 16.676 0.903 1.00 95.19 74 SER A CA 1
ATOM 527 C C . SER A 1 74 ? 7.485 15.803 0.397 1.00 95.19 74 SER A C 1
ATOM 529 O O . SER A 1 74 ? 7.796 14.736 0.945 1.00 95.19 74 SER A O 1
ATOM 531 N N . SER A 1 75 ? 8.129 16.276 -0.673 1.00 96.69 75 SER A N 1
ATOM 532 C CA . SER A 1 75 ? 9.252 15.585 -1.302 1.00 96.69 75 SER A CA 1
ATOM 533 C C . SER A 1 75 ? 10.474 15.514 -0.386 1.00 96.69 75 SER A C 1
ATOM 535 O O . SER A 1 75 ? 10.938 16.540 0.111 1.00 96.69 75 SER A O 1
ATOM 537 N N . ARG A 1 76 ? 11.008 14.305 -0.180 1.00 96.06 76 ARG A N 1
ATOM 538 C CA . ARG A 1 76 ? 12.205 14.011 0.628 1.00 96.06 76 ARG A CA 1
ATOM 539 C C . ARG A 1 76 ? 12.943 12.793 0.059 1.00 96.06 76 ARG A C 1
ATOM 541 O O . ARG A 1 76 ? 12.471 12.140 -0.869 1.00 96.06 76 ARG A O 1
ATOM 548 N N . SER A 1 77 ? 14.100 12.455 0.629 1.00 96.44 77 SER A N 1
ATOM 549 C CA . SER A 1 77 ? 14.794 11.193 0.332 1.00 96.44 77 SER A CA 1
ATOM 550 C C . SER A 1 77 ? 14.204 10.048 1.162 1.00 96.44 77 SER A C 1
ATOM 552 O O . SER A 1 77 ? 14.808 9.590 2.135 1.00 96.44 77 SER A O 1
ATOM 554 N N . TRP A 1 78 ? 12.984 9.617 0.826 1.00 97.94 78 TRP A N 1
ATOM 555 C CA . TRP A 1 78 ? 12.336 8.486 1.494 1.00 97.94 78 TRP A CA 1
ATOM 556 C C . TRP A 1 78 ? 13.038 7.174 1.143 1.00 97.94 78 TRP A C 1
ATOM 558 O O . TRP A 1 78 ? 13.324 6.911 -0.027 1.00 97.94 78 TRP A O 1
ATOM 568 N N . ARG A 1 79 ? 13.308 6.332 2.146 1.00 96.94 79 ARG A N 1
ATOM 569 C CA . ARG A 1 79 ? 14.054 5.070 1.970 1.00 96.94 79 ARG A CA 1
ATOM 570 C C . ARG A 1 79 ? 13.397 3.844 2.570 1.00 96.94 79 ARG A C 1
ATOM 572 O O . ARG A 1 79 ? 13.725 2.739 2.154 1.00 96.94 79 ARG A O 1
ATOM 579 N N . ALA A 1 80 ? 12.493 4.016 3.524 1.00 97.69 80 ALA A N 1
ATOM 580 C CA . ALA A 1 80 ? 11.822 2.900 4.165 1.00 97.69 80 ALA A CA 1
ATOM 581 C C . ALA A 1 80 ? 10.365 3.240 4.452 1.00 97.69 80 ALA A C 1
ATOM 583 O O . ALA A 1 80 ? 10.048 4.368 4.834 1.00 97.69 80 ALA A O 1
ATOM 584 N N . VAL A 1 81 ? 9.501 2.241 4.298 1.00 98.56 81 VAL A N 1
ATOM 585 C CA . VAL A 1 81 ? 8.101 2.280 4.717 1.00 98.56 81 VAL A CA 1
ATOM 586 C C . VAL A 1 81 ? 7.719 0.946 5.347 1.00 98.56 81 VAL A C 1
ATOM 588 O O . VAL A 1 81 ? 8.244 -0.097 4.963 1.00 98.56 81 VAL A O 1
ATOM 591 N N . ALA A 1 82 ? 6.796 0.981 6.301 1.00 98.44 82 ALA A N 1
ATOM 592 C CA . ALA A 1 82 ? 6.179 -0.193 6.903 1.00 98.44 82 ALA A CA 1
ATOM 593 C C . ALA A 1 82 ? 4.680 0.055 7.104 1.00 98.44 82 ALA A C 1
ATOM 595 O O . ALA A 1 82 ? 4.252 1.198 7.276 1.00 98.44 82 ALA A O 1
ATOM 596 N N . SER A 1 83 ? 3.892 -1.019 7.095 1.00 98.31 83 SER A N 1
ATOM 597 C CA . SER A 1 83 ? 2.440 -0.992 7.276 1.00 98.31 83 SER A CA 1
ATOM 598 C C . SER A 1 83 ? 2.023 -1.986 8.354 1.00 98.31 83 SER A C 1
ATOM 600 O O . SER A 1 83 ? 2.588 -3.075 8.445 1.00 98.31 83 SER A O 1
ATOM 602 N N . SER A 1 84 ? 1.008 -1.640 9.143 1.00 97.19 84 SER A N 1
ATOM 603 C CA . SER A 1 84 ? 0.258 -2.610 9.939 1.00 97.19 84 SER A CA 1
ATOM 604 C C . SER A 1 84 ? -0.541 -3.556 9.040 1.00 97.19 84 SER A C 1
ATOM 606 O O . SER A 1 84 ? -0.815 -3.255 7.874 1.00 97.19 84 SER A O 1
ATOM 608 N N . ALA A 1 85 ? -0.954 -4.695 9.602 1.00 97.25 85 ALA A N 1
ATOM 609 C CA . ALA A 1 85 ? -1.720 -5.717 8.888 1.00 97.25 85 ALA A CA 1
ATOM 610 C C . ALA A 1 85 ? -3.040 -5.183 8.300 1.00 97.25 85 ALA A C 1
ATOM 612 O O . ALA A 1 85 ? -3.418 -5.575 7.204 1.00 97.25 85 ALA A O 1
ATOM 613 N N . ASP A 1 86 ? -3.711 -4.253 8.979 1.00 94.75 86 ASP A N 1
ATOM 614 C CA . ASP A 1 86 ? -4.949 -3.604 8.515 1.00 94.75 86 ASP A CA 1
ATOM 615 C C . ASP A 1 86 ? -4.713 -2.366 7.621 1.00 94.75 86 ASP A C 1
ATOM 617 O O . ASP A 1 86 ? -5.666 -1.717 7.171 1.00 94.75 86 ASP A O 1
ATOM 621 N N . GLY A 1 87 ? -3.447 -1.989 7.404 1.00 94.50 87 GLY A N 1
ATOM 622 C CA . GLY A 1 87 ? -3.031 -0.778 6.695 1.00 94.50 87 GLY A CA 1
ATOM 623 C C . GLY A 1 87 ? -3.509 0.536 7.322 1.00 94.50 87 GLY A C 1
ATOM 624 O O . GLY A 1 87 ? -3.538 1.556 6.639 1.00 94.50 87 GLY A O 1
ATOM 625 N N . GLY A 1 88 ? -3.941 0.522 8.588 1.00 91.56 88 GLY A N 1
ATOM 626 C CA . GLY A 1 88 ? -4.385 1.710 9.323 1.00 91.56 88 GLY A CA 1
ATOM 627 C C . GLY A 1 88 ? -3.250 2.489 9.990 1.00 91.56 88 GLY A C 1
ATOM 628 O O . GLY A 1 88 ? -3.423 3.660 10.325 1.00 91.56 88 GLY A O 1
ATOM 629 N N . LYS A 1 89 ? -2.086 1.857 10.181 1.00 94.75 89 LYS A N 1
ATOM 630 C CA . LYS A 1 89 ? -0.882 2.472 10.743 1.00 94.75 89 LYS A CA 1
ATOM 631 C C . LYS A 1 89 ? 0.284 2.269 9.790 1.00 94.75 89 LYS A C 1
ATOM 633 O O . LYS A 1 89 ? 0.640 1.141 9.467 1.00 94.75 89 LYS A O 1
ATOM 638 N N . LEU A 1 90 ? 0.900 3.365 9.380 1.00 97.19 90 LEU A N 1
ATOM 639 C CA . LEU A 1 90 ? 2.063 3.388 8.510 1.00 97.19 90 LEU A CA 1
ATOM 640 C C . LEU A 1 90 ? 3.226 4.060 9.236 1.00 97.19 90 LEU A C 1
ATOM 642 O O . LEU A 1 90 ? 3.022 4.971 10.042 1.00 97.19 90 LEU A O 1
ATOM 646 N N . VAL A 1 91 ? 4.441 3.631 8.917 1.00 97.94 91 VAL A N 1
ATOM 647 C CA . VAL A 1 91 ? 5.681 4.300 9.323 1.00 97.94 91 VAL A CA 1
ATOM 648 C C . VAL A 1 91 ? 6.515 4.557 8.076 1.00 97.94 91 VAL A C 1
ATOM 650 O O . VAL A 1 91 ? 6.581 3.696 7.202 1.00 97.94 91 VAL A O 1
ATOM 653 N N . ALA A 1 92 ? 7.156 5.718 7.993 1.00 98.06 92 ALA A N 1
ATOM 654 C CA . ALA A 1 92 ? 8.078 6.078 6.926 1.00 98.06 92 ALA A CA 1
ATOM 655 C C . ALA A 1 92 ? 9.368 6.683 7.492 1.00 98.06 92 ALA A C 1
ATOM 657 O O . ALA A 1 92 ? 9.354 7.383 8.507 1.00 98.06 92 ALA A O 1
ATOM 658 N N . GLY A 1 93 ? 10.486 6.423 6.821 1.00 97.62 93 GLY A N 1
ATOM 659 C CA . GLY A 1 93 ? 11.800 6.952 7.177 1.00 97.62 93 GLY A CA 1
ATOM 660 C C . GLY A 1 93 ? 12.543 7.474 5.953 1.00 97.62 93 GLY A C 1
ATOM 661 O O . GLY A 1 93 ? 12.562 6.825 4.900 1.00 97.62 93 GLY A O 1
ATOM 662 N N . GLY A 1 94 ? 13.148 8.652 6.096 1.00 95.81 94 GLY A N 1
ATOM 663 C CA . GLY A 1 94 ? 14.029 9.264 5.107 1.00 95.81 94 GLY A CA 1
ATOM 664 C C . GLY A 1 94 ? 15.453 9.444 5.633 1.00 95.81 94 GLY A C 1
ATOM 665 O O . GLY A 1 94 ? 15.702 9.374 6.837 1.00 95.81 94 GLY A O 1
ATOM 666 N N . ILE A 1 95 ? 16.411 9.659 4.728 1.00 95.12 95 ILE A N 1
ATOM 667 C CA . ILE A 1 95 ? 17.806 9.930 5.114 1.00 95.12 95 ILE A CA 1
ATOM 668 C C . ILE A 1 95 ? 17.897 11.316 5.753 1.00 95.12 95 ILE A C 1
ATOM 670 O O . ILE A 1 95 ? 17.435 12.299 5.177 1.00 95.12 95 ILE A O 1
ATOM 674 N N . GLY A 1 96 ? 18.525 11.393 6.931 1.00 92.75 96 GLY A N 1
ATOM 675 C CA . GLY A 1 96 ? 18.736 12.656 7.645 1.00 92.75 96 GLY A CA 1
ATOM 676 C C . GLY A 1 96 ? 17.466 13.252 8.262 1.00 92.75 96 GLY A C 1
ATOM 677 O O . GLY A 1 96 ? 17.472 14.418 8.643 1.00 92.75 96 GLY A O 1
ATOM 678 N N . THR A 1 97 ? 16.382 12.476 8.360 1.00 91.94 97 THR A N 1
ATOM 679 C CA . THR A 1 97 ? 15.107 12.904 8.954 1.00 91.94 97 THR A CA 1
ATOM 680 C C . THR A 1 97 ? 14.720 12.031 10.146 1.00 91.94 97 THR A C 1
ATOM 682 O O . THR A 1 97 ? 15.318 10.985 10.392 1.00 91.94 97 THR A O 1
ATOM 685 N N . GLN A 1 98 ? 13.671 12.430 10.868 1.00 93.69 98 GLN A N 1
ATOM 686 C CA . GLN A 1 98 ? 13.021 11.559 11.849 1.00 93.69 98 GLN A CA 1
ATOM 687 C C . GLN A 1 98 ? 12.240 10.410 11.181 1.00 93.69 98 GLN A C 1
ATOM 689 O O . GLN A 1 98 ? 12.111 10.351 9.953 1.00 93.69 98 GLN A O 1
ATOM 694 N N . LEU A 1 99 ? 11.671 9.534 12.013 1.00 96.00 99 LEU A N 1
ATOM 695 C CA . LEU A 1 99 ? 10.594 8.633 11.611 1.00 96.00 99 LEU A CA 1
ATOM 696 C C . LEU A 1 99 ? 9.259 9.382 11.597 1.00 96.00 99 LEU A C 1
ATOM 698 O O . LEU A 1 99 ? 8.967 10.189 12.481 1.00 96.00 99 LEU A O 1
ATOM 702 N N . TYR A 1 100 ? 8.438 9.080 10.602 1.00 96.31 100 TYR A N 1
ATOM 703 C CA . TYR A 1 100 ? 7.102 9.634 10.432 1.00 96.31 100 TYR A CA 1
ATOM 704 C C . TYR A 1 100 ? 6.087 8.516 10.587 1.00 96.31 100 TYR A C 1
ATOM 706 O O . TYR A 1 100 ? 6.285 7.423 10.059 1.00 96.31 100 TYR A O 1
ATOM 714 N N . THR A 1 101 ? 5.002 8.779 11.303 1.00 95.44 101 THR A N 1
ATOM 715 C CA . THR A 1 101 ? 3.902 7.831 11.478 1.00 95.44 101 THR A CA 1
ATOM 716 C C . THR A 1 101 ? 2.625 8.416 10.897 1.00 95.44 101 THR A C 1
ATOM 718 O O . THR A 1 101 ? 2.419 9.630 10.907 1.00 95.44 101 THR A O 1
ATOM 721 N N . SER A 1 102 ? 1.756 7.562 10.364 1.00 91.38 102 SER A N 1
ATOM 722 C CA . SER A 1 102 ? 0.438 8.008 9.922 1.00 91.38 102 SER A CA 1
ATOM 723 C C . SER A 1 102 ? -0.429 8.358 11.125 1.00 91.38 102 SER A C 1
ATOM 725 O O . SER A 1 102 ? -0.549 7.563 12.061 1.00 91.38 102 SER A O 1
ATOM 727 N N . THR A 1 103 ? -1.128 9.481 11.053 1.00 81.12 103 THR A N 1
ATOM 728 C CA . THR A 1 103 ? -2.275 9.742 11.917 1.00 81.12 103 THR A CA 1
ATOM 729 C C . THR A 1 103 ? -3.526 9.155 11.261 1.00 81.12 103 THR A C 1
ATOM 731 O O . THR A 1 103 ? -3.792 9.438 10.089 1.00 81.12 103 THR A O 1
ATOM 734 N N . PRO A 1 104 ? -4.307 8.319 11.968 1.00 70.69 104 PRO A N 1
ATOM 735 C CA . PRO A 1 104 ? -5.635 7.962 11.499 1.00 70.69 104 PRO A CA 1
ATOM 736 C C . PRO A 1 104 ? -6.434 9.249 11.285 1.00 70.69 104 PRO A C 1
ATOM 738 O O . PRO A 1 104 ? -6.526 10.081 12.187 1.00 70.69 104 PRO A O 1
ATOM 741 N N . SER A 1 105 ? -6.994 9.427 10.093 1.00 63.94 105 SER A N 1
ATOM 742 C CA . SER A 1 105 ? -7.966 10.482 9.839 1.00 63.94 105 SER A CA 1
ATOM 743 C C . SER A 1 105 ? -9.336 9.833 9.780 1.00 63.94 105 SER A C 1
ATOM 745 O O . SER A 1 105 ? -9.654 9.1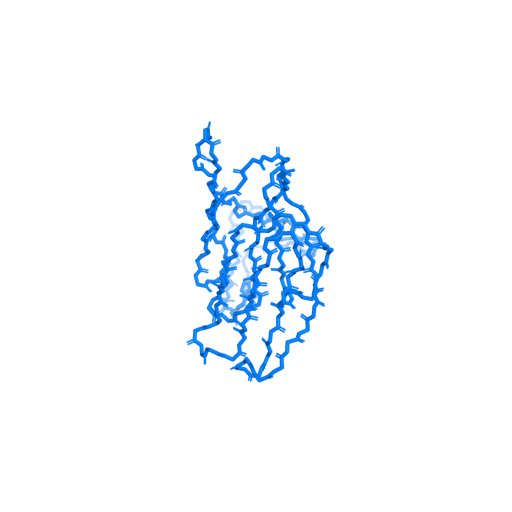03 8.844 1.00 63.94 105 SER A O 1
ATOM 747 N N . THR A 1 106 ? -10.138 10.076 10.809 1.00 57.91 106 THR A N 1
ATOM 748 C CA . THR A 1 106 ? -11.583 9.908 10.730 1.00 57.91 106 THR A CA 1
ATOM 749 C C . THR A 1 106 ? -12.145 11.254 10.300 1.00 57.91 106 THR A C 1
ATOM 751 O O . THR A 1 106 ? -12.149 12.204 11.082 1.00 57.91 106 THR A O 1
ATOM 754 N N . ALA A 1 107 ? -12.574 11.367 9.047 1.00 56.06 107 ALA A N 1
ATOM 755 C CA . ALA A 1 107 ? -13.443 12.470 8.669 1.00 56.06 107 ALA A CA 1
ATOM 756 C C . ALA A 1 107 ? -14.810 12.236 9.325 1.00 56.06 107 ALA A C 1
ATOM 758 O O . ALA A 1 107 ? -15.316 11.111 9.293 1.00 56.06 107 ALA A O 1
ATOM 759 N N . VAL A 1 108 ? -15.405 13.276 9.918 1.00 60.00 108 VAL A N 1
ATOM 760 C CA . VAL A 1 108 ? -16.832 13.239 10.262 1.00 60.00 108 VAL A CA 1
ATOM 761 C C . VAL A 1 108 ? -17.571 12.954 8.957 1.00 60.00 108 VAL A C 1
ATOM 763 O O . VAL A 1 108 ? -17.400 13.679 7.975 1.00 60.00 108 VAL A O 1
ATOM 766 N N . GLY A 1 109 ? -18.305 11.843 8.910 1.00 58.66 109 GLY A N 1
ATOM 767 C CA . GLY A 1 109 ? -19.100 11.510 7.738 1.00 58.66 109 GLY A CA 1
ATOM 768 C C . GLY A 1 109 ? -20.137 12.603 7.491 1.00 58.66 109 GLY A C 1
ATOM 769 O O . GLY A 1 109 ? -20.693 13.154 8.431 1.00 58.66 109 GLY A O 1
ATOM 770 N N . VAL A 1 110 ? -20.430 12.898 6.227 1.00 58.84 110 VAL A N 1
ATOM 771 C CA . VAL A 1 110 ? -21.558 13.777 5.853 1.00 58.84 110 VAL A CA 1
ATOM 772 C C . VAL A 1 110 ? -22.925 13.110 6.064 1.00 58.84 110 VAL A C 1
ATOM 774 O O . VAL A 1 110 ? -23.955 13.741 5.866 1.00 58.84 110 VAL A O 1
ATOM 777 N N . ASN A 1 111 ? -22.941 11.837 6.473 1.00 60.09 111 ASN A N 1
ATOM 778 C CA . ASN A 1 111 ? -24.153 11.074 6.750 1.00 60.09 111 ASN A CA 1
ATOM 779 C C . ASN A 1 111 ? -24.613 11.297 8.188 1.00 60.09 111 ASN A C 1
ATOM 781 O O . ASN A 1 111 ? -24.545 10.385 9.009 1.00 60.09 111 ASN A O 1
ATOM 785 N N . GLY A 1 112 ? -25.070 12.519 8.434 1.00 68.38 112 GLY A N 1
ATOM 786 C CA . GLY A 1 112 ? -25.866 12.890 9.587 1.00 68.38 112 GLY A CA 1
ATOM 787 C C . GLY A 1 112 ? -25.219 12.733 10.958 1.00 68.38 112 GLY A C 1
ATOM 788 O O . GLY A 1 112 ? -24.142 12.163 11.137 1.00 68.38 112 GLY A O 1
ATOM 789 N N . PHE A 1 113 ? -25.890 13.284 11.960 1.00 73.31 113 PHE A N 1
ATOM 790 C CA . PHE A 1 113 ? -25.499 13.126 13.356 1.00 73.31 113 PHE A CA 1
ATOM 791 C C . PHE A 1 113 ? -26.725 12.885 14.232 1.00 73.31 113 PHE A C 1
ATOM 793 O O . PHE A 1 113 ? -27.841 13.288 13.907 1.00 73.31 113 PHE A O 1
ATOM 800 N N . ILE A 1 114 ? -26.504 12.202 15.355 1.00 77.81 114 ILE A N 1
ATOM 801 C CA . ILE A 1 114 ? -27.520 12.020 16.389 1.00 77.81 114 ILE A CA 1
ATOM 802 C C . ILE A 1 114 ? -27.263 13.074 17.462 1.00 77.81 114 ILE A C 1
ATOM 804 O O . ILE A 1 114 ? -26.197 13.086 18.078 1.00 77.81 114 ILE A O 1
ATOM 808 N N . GLY A 1 115 ? -28.225 13.975 17.652 1.00 80.38 115 GLY A N 1
ATOM 809 C CA . GLY A 1 115 ? -28.209 14.991 18.704 1.00 80.38 115 GLY A CA 1
ATOM 810 C C . GLY A 1 115 ? -29.153 14.629 19.850 1.00 80.38 115 GLY A C 1
ATOM 811 O O . GLY A 1 115 ? -30.216 14.057 19.609 1.00 80.38 115 GLY A O 1
ATOM 812 N N . GLY A 1 116 ? -28.776 14.990 21.079 1.00 84.44 116 GLY A N 1
ATOM 813 C CA . GLY A 1 116 ? -29.572 14.789 22.291 1.00 84.44 116 GLY A CA 1
ATOM 814 C C . GLY A 1 116 ? -29.221 15.794 23.391 1.00 84.44 116 GLY A C 1
ATOM 815 O O . GLY A 1 116 ? -28.183 16.459 23.345 1.00 84.44 116 GLY A O 1
ATOM 816 N N . SER A 1 117 ? -30.114 15.925 24.362 1.00 85.56 117 SER A N 1
ATOM 817 C CA . SER A 1 117 ? -29.965 16.722 25.576 1.00 85.56 117 SER A CA 1
ATOM 818 C C . SER A 1 117 ? -29.321 15.919 26.716 1.00 85.56 117 SER A C 1
ATOM 820 O O . SER A 1 117 ? -29.014 14.734 26.582 1.00 85.56 117 SER A O 1
ATOM 822 N N . ALA A 1 118 ? -29.068 16.572 27.854 1.00 84.50 118 ALA A N 1
ATOM 823 C CA . ALA A 1 118 ? -28.535 15.886 29.027 1.00 84.50 118 ALA A CA 1
ATOM 824 C C . ALA A 1 118 ? -29.474 14.745 29.457 1.00 84.50 118 ALA A C 1
ATOM 826 O O . ALA A 1 118 ? -30.675 14.964 29.583 1.00 84.50 118 ALA A O 1
ATOM 827 N N . LEU A 1 119 ? -28.896 13.574 29.752 1.00 86.75 119 LEU A N 1
ATOM 828 C CA . LEU A 1 119 ? -29.581 12.322 30.122 1.00 86.75 119 LEU A CA 1
ATOM 829 C C . LEU A 1 119 ? -30.213 11.532 28.964 1.00 86.75 119 LEU A C 1
ATOM 831 O O . LEU A 1 119 ? -30.743 10.453 29.220 1.00 86.75 119 LEU A O 1
ATOM 835 N N . ASP A 1 120 ? -30.104 11.990 27.714 1.00 91.06 120 ASP A N 1
ATOM 836 C CA . ASP A 1 120 ? -30.462 11.149 26.569 1.00 91.06 120 ASP A CA 1
ATOM 837 C C . ASP A 1 120 ? -29.437 10.011 26.400 1.00 91.06 120 ASP A C 1
ATOM 839 O O . ASP A 1 120 ? -28.232 10.192 26.609 1.00 91.06 120 ASP A O 1
ATOM 843 N N . ALA A 1 121 ? -29.908 8.833 25.990 1.00 88.31 121 ALA A N 1
ATOM 844 C CA . ALA A 1 121 ? -29.068 7.656 25.789 1.00 88.31 121 ALA A CA 1
ATOM 845 C C . ALA A 1 121 ? -29.426 6.934 24.489 1.00 88.31 121 ALA A C 1
ATOM 847 O O . ALA A 1 121 ? -30.587 6.857 24.093 1.00 88.31 121 ALA A O 1
ATOM 848 N N . ILE A 1 122 ? -28.419 6.352 23.837 1.00 90.56 122 ILE A N 1
ATOM 849 C CA . ILE A 1 122 ? -28.601 5.470 22.686 1.00 90.56 122 ILE A CA 1
ATOM 850 C C . ILE A 1 122 ? -27.885 4.152 22.942 1.00 90.56 122 ILE A C 1
ATOM 852 O O . ILE A 1 122 ? -26.728 4.125 23.364 1.00 90.56 122 ILE A O 1
ATOM 856 N N . THR A 1 123 ? -28.572 3.053 22.664 1.00 92.12 123 THR A N 1
ATOM 857 C CA . THR A 1 123 ? -27.972 1.723 22.661 1.00 92.12 123 THR A CA 1
ATOM 858 C C . THR A 1 123 ? -27.676 1.344 21.224 1.00 92.12 123 THR A C 1
ATOM 860 O O . THR A 1 123 ? -28.570 1.334 20.375 1.00 92.12 123 THR A O 1
ATOM 863 N N . VAL A 1 124 ? -26.420 1.010 20.947 1.00 91.75 124 VAL A N 1
ATOM 864 C CA . VAL A 1 124 ? -25.979 0.565 19.625 1.00 91.75 124 VAL A CA 1
ATOM 865 C C . VAL A 1 124 ? -25.369 -0.827 19.696 1.00 91.75 124 VAL A C 1
ATOM 867 O O . VAL A 1 124 ? -24.716 -1.191 20.672 1.00 91.75 124 VAL A O 1
ATOM 870 N N . GLN A 1 125 ? -25.555 -1.598 18.631 1.00 95.88 125 GLN A N 1
ATOM 871 C CA . GLN A 1 125 ? -24.856 -2.850 18.390 1.00 95.88 125 GLN A CA 1
ATOM 872 C C . GLN A 1 125 ? -23.773 -2.623 17.342 1.00 95.88 125 GLN A C 1
ATOM 874 O O . GLN A 1 125 ? -24.050 -2.112 16.258 1.00 95.88 125 GLN A O 1
ATOM 879 N N . TYR A 1 126 ? -22.542 -3.038 17.630 1.00 91.75 126 TYR A N 1
ATOM 880 C CA . TYR A 1 126 ? -21.509 -3.100 16.601 1.00 91.75 126 TYR A CA 1
ATOM 881 C C . TYR A 1 126 ? -21.811 -4.253 15.636 1.00 91.75 126 TYR A C 1
ATOM 883 O O . TYR A 1 126 ? -21.917 -5.400 16.071 1.00 91.75 126 TYR A O 1
ATOM 891 N N . ILE A 1 127 ? -21.942 -3.951 14.342 1.00 93.38 127 ILE A N 1
ATOM 892 C CA . ILE A 1 127 ? -22.298 -4.935 13.301 1.00 93.38 127 ILE A CA 1
ATOM 893 C C . ILE A 1 127 ? -21.121 -5.295 12.377 1.00 93.38 127 ILE A C 1
ATOM 895 O O . ILE A 1 127 ? -21.282 -6.100 11.463 1.00 93.38 127 ILE A O 1
ATOM 899 N N . GLY A 1 128 ? -19.926 -4.748 12.632 1.00 79.94 128 GLY A N 1
ATOM 900 C CA . GLY A 1 128 ? -18.715 -4.998 11.841 1.00 79.94 128 GLY A CA 1
ATOM 901 C C . GLY A 1 128 ? -18.365 -3.858 10.881 1.00 79.94 128 GLY A C 1
ATOM 902 O O . GLY A 1 128 ? -19.151 -2.943 10.670 1.00 79.94 128 GLY A O 1
ATOM 903 N N . ASN A 1 129 ? -17.155 -3.894 10.308 1.00 75.81 129 ASN A N 1
ATOM 904 C CA . ASN A 1 129 ? -16.665 -2.922 9.314 1.00 75.81 129 ASN A CA 1
ATOM 905 C C . ASN A 1 129 ? -16.791 -1.438 9.721 1.00 75.81 129 ASN A C 1
ATOM 907 O O . ASN A 1 129 ? -17.011 -0.575 8.875 1.00 75.81 129 ASN A O 1
ATOM 911 N N . GLY A 1 130 ? -16.665 -1.126 11.016 1.00 74.25 130 GLY A N 1
ATOM 912 C CA . GLY A 1 130 ? -16.831 0.245 11.514 1.00 74.25 130 GLY A CA 1
ATOM 913 C C . GLY A 1 130 ? -18.281 0.742 11.524 1.00 74.25 130 GLY A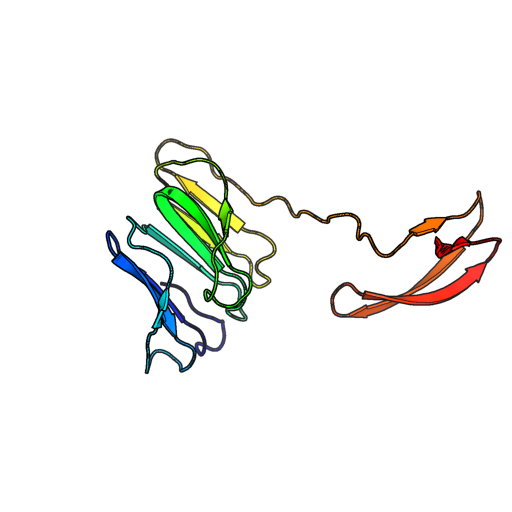 C 1
ATOM 914 O O . GLY A 1 130 ? -18.508 1.931 11.726 1.00 74.25 130 GLY A O 1
ATOM 915 N N . GLN A 1 131 ? -19.255 -0.145 11.313 1.00 79.25 131 GLN A N 1
ATOM 916 C CA . GLN A 1 131 ? -20.676 0.175 11.338 1.00 79.25 131 GLN A CA 1
ATOM 917 C C . GLN A 1 131 ? -21.323 -0.228 12.666 1.00 79.25 131 GLN A C 1
ATOM 919 O O . GLN A 1 131 ? -20.986 -1.243 13.285 1.00 79.25 131 GLN A O 1
ATOM 924 N N . PHE A 1 132 ? -22.302 0.577 13.073 1.00 86.69 132 PHE A N 1
ATOM 925 C CA . PHE A 1 132 ? -23.135 0.360 14.246 1.00 86.69 132 PHE A CA 1
ATOM 926 C C . PHE A 1 132 ? -24.605 0.407 13.832 1.00 86.69 132 PHE A C 1
ATOM 928 O O . PHE A 1 132 ? -24.997 1.229 13.006 1.00 86.69 132 PHE A O 1
ATOM 935 N N . MET A 1 133 ? -25.414 -0.470 14.415 1.00 86.69 133 MET A N 1
ATOM 936 C CA . MET A 1 133 ? -26.869 -0.468 14.300 1.00 86.69 133 MET A CA 1
ATOM 937 C C . MET A 1 133 ? -27.467 0.106 15.583 1.00 86.69 133 MET A C 1
ATOM 939 O O . MET A 1 133 ? -27.051 -0.273 16.676 1.00 86.69 133 MET A O 1
ATOM 943 N N . VAL A 1 134 ? -28.449 0.999 15.472 1.00 88.12 134 VAL A N 1
ATOM 944 C CA . VAL A 1 134 ? -29.190 1.508 16.636 1.00 88.12 134 VAL A CA 1
ATOM 945 C C . VAL A 1 134 ? -30.192 0.450 17.091 1.00 88.12 134 VAL A C 1
ATOM 947 O O . VAL A 1 134 ? -30.985 -0.029 16.285 1.00 88.12 134 VAL A O 1
ATOM 950 N N . LEU A 1 135 ? -30.147 0.082 18.371 1.00 90.50 135 LEU A N 1
ATOM 951 C CA . LEU A 1 135 ? -31.069 -0.880 18.981 1.00 90.50 135 LEU A CA 1
ATOM 952 C C . LEU A 1 135 ? -32.229 -0.188 19.694 1.00 90.50 135 LEU A C 1
ATOM 954 O O . LEU A 1 135 ? -33.375 -0.611 19.576 1.00 90.50 135 LEU A O 1
ATOM 958 N N . SER A 1 136 ? -31.924 0.860 20.454 1.00 91.12 136 SER A N 1
ATOM 959 C CA . SER A 1 136 ? -32.908 1.619 21.221 1.00 91.12 136 SER A CA 1
ATOM 960 C C . SER A 1 136 ? -32.363 2.991 21.591 1.00 91.12 136 SER A C 1
ATOM 962 O O . SER A 1 136 ? -31.158 3.244 21.505 1.00 91.12 136 SER A O 1
ATOM 964 N N . HIS A 1 137 ? -33.259 3.870 22.028 1.00 90.06 137 HIS A N 1
ATOM 965 C CA . HIS A 1 137 ? -32.901 5.143 22.627 1.00 90.06 137 HIS A CA 1
ATOM 966 C C . HIS A 1 137 ? -33.840 5.506 23.777 1.00 90.06 137 HIS A C 1
ATOM 968 O O . HIS A 1 137 ? -34.999 5.091 23.797 1.00 90.06 137 HIS A O 1
ATOM 974 N N . GLU A 1 138 ? -33.334 6.314 24.702 1.00 89.81 138 GLU A N 1
ATOM 975 C CA . GLU A 1 138 ? -34.098 6.979 25.753 1.00 89.81 138 GLU A CA 1
ATOM 976 C C . GLU A 1 138 ? -33.929 8.493 25.610 1.00 89.81 138 GLU A C 1
ATOM 978 O O . GLU A 1 138 ? -32.856 8.977 25.243 1.00 89.81 138 GLU A O 1
ATOM 983 N N . GLY A 1 139 ? -35.002 9.237 25.880 1.00 86.50 139 GLY A N 1
ATOM 984 C CA . GLY A 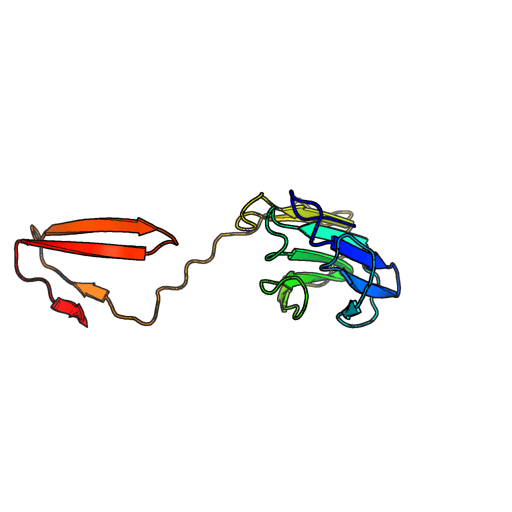1 139 ? -35.030 10.684 25.688 1.00 86.50 139 GLY A CA 1
ATOM 985 C C . GLY A 1 139 ? -35.335 11.110 24.248 1.00 86.50 139 GLY A C 1
ATOM 986 O O . GLY A 1 139 ? -35.838 10.324 23.437 1.00 86.50 139 GLY A O 1
ATOM 987 N N . SER A 1 140 ? -35.086 12.384 23.944 1.00 82.25 140 SER A N 1
ATOM 988 C CA . SER A 1 140 ? -35.534 13.022 22.699 1.00 82.25 140 SER A CA 1
ATOM 989 C C . SER A 1 140 ? -34.383 13.188 21.709 1.00 82.25 140 SER A C 1
ATOM 991 O O . SER A 1 140 ? -33.916 14.298 21.455 1.00 82.25 140 SER A O 1
ATOM 993 N N . LEU A 1 141 ? -33.952 12.074 21.117 1.00 81.19 141 LEU A N 1
ATOM 994 C CA . LEU A 1 141 ? -32.929 12.086 20.074 1.00 81.19 141 LEU A CA 1
ATOM 995 C C . LEU A 1 141 ? -33.484 12.594 18.739 1.00 81.19 141 LEU A C 1
ATOM 997 O O . LEU A 1 141 ? -34.597 12.252 18.338 1.00 81.19 141 LEU A O 1
ATOM 1001 N N . THR A 1 142 ? -32.677 13.367 18.016 1.00 77.44 142 THR A N 1
ATOM 1002 C CA . THR A 1 142 ? -32.984 13.804 16.646 1.00 77.44 142 THR A CA 1
ATOM 1003 C C . THR A 1 142 ? -31.901 13.328 15.686 1.00 77.44 142 THR A C 1
ATOM 1005 O O . THR A 1 142 ? -30.716 13.358 16.017 1.00 77.44 142 THR A O 1
ATOM 1008 N N . VAL A 1 143 ? -32.320 12.863 14.506 1.00 68.88 143 VAL A N 1
ATOM 1009 C CA . VAL A 1 143 ? -31.429 12.555 13.379 1.00 68.88 143 VAL A CA 1
ATOM 1010 C C . VAL A 1 143 ? -31.496 13.737 12.419 1.00 68.88 143 VAL A C 1
ATOM 1012 O O . VAL A 1 143 ? -32.595 14.132 12.021 1.00 68.88 143 VAL A O 1
ATOM 1015 N N . GLN A 1 144 ? -30.343 14.300 12.073 1.00 60.50 144 GLN A N 1
ATOM 1016 C CA . GLN A 1 144 ? -30.194 15.320 11.031 1.00 60.50 144 GLN A CA 1
ATOM 1017 C C . GLN A 1 144 ? -29.241 14.836 9.955 1.00 60.50 144 GLN A C 1
ATOM 1019 O O . GLN A 1 144 ? -28.281 14.132 10.336 1.00 60.50 144 GLN A O 1
#

Secondary structure (DSSP, 8-state):
-EE-TTSSSEEEE-EEEEEEEESSTTSS-EEEEEEEEEEEEEE-TTSSSEEEEETTEEEEEESSTTSS-EEEEEEE-EEEEEE-TTSS-EEEEETTS-EEEPPP--PPPSS--EE--TT-EEEEEEEETTEEEEEEEES--EE-

Sequence (144 aa):
MASSADGVKLVATVLNGQIYTSTDSGITWVARDSVRGWTAVASSADGVKLVAAADSGQLYTSTDSGVTWVARDSSRSWRAVASSADGGKLVAGGIGTQLYTSTPSTAVGVNGFIGGSALDAITVQYIGNGQFMVLSHEGSLTVQ

pLDDT: mean 92.1, std 10.43, range [56.06, 98.81]

Foldseek 3Di:
DEAALVLQWDWDDDAQQFIWIGRGNPPDIDGADGGFRWAEKYAANHLQWIWTDGAQAFIWIGRGNRNDIDGDDGGAGWHDKYAYNHRQKIWTDGPPDDIDIDDRDDDPDPQWDKDFDPPKDWDWDDPDPPDIDTDDIDHDIDTD

Radius of gyration: 20.1 Å; chains: 1; bounding box: 54×32×45 Å